Protein AF-X1V5A8-F1 (afdb_monomer_lite)

Structure (mmCIF, N/CA/C/O backbone):
data_AF-X1V5A8-F1
#
_entry.id   AF-X1V5A8-F1
#
loop_
_atom_site.group_PDB
_atom_site.id
_atom_site.type_symbol
_atom_site.label_atom_id
_atom_site.label_alt_id
_atom_site.label_comp_id
_atom_site.label_asym_id
_atom_site.label_entity_id
_atom_site.label_seq_id
_atom_site.pdbx_PDB_ins_code
_atom_site.Cartn_x
_atom_site.Cartn_y
_atom_site.Cartn_z
_atom_site.occupancy
_atom_site.B_iso_or_equiv
_atom_site.auth_seq_id
_atom_site.auth_comp_id
_atom_site.auth_asym_id
_atom_site.auth_atom_id
_atom_site.pdbx_PDB_model_num
ATOM 1 N N . VAL A 1 1 ? 0.531 0.669 -9.591 1.00 95.44 1 VAL A N 1
ATOM 2 C CA . VAL A 1 1 ? 1.201 1.573 -8.627 1.00 95.44 1 VAL A CA 1
ATOM 3 C C . VAL A 1 1 ? 2.360 0.867 -7.931 1.00 95.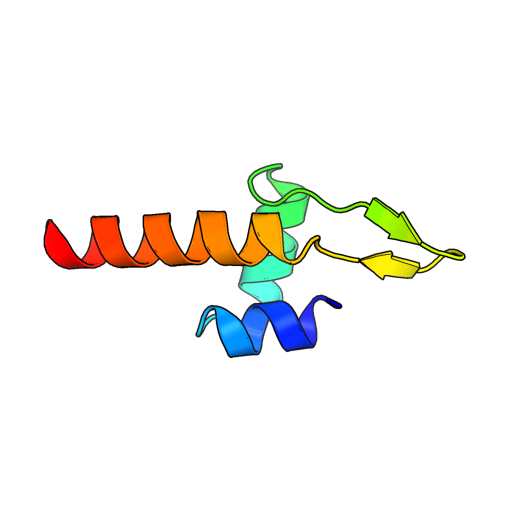44 1 VAL A C 1
ATOM 5 O O . VAL A 1 1 ? 2.414 -0.355 -7.965 1.00 95.44 1 VAL A O 1
ATOM 8 N N . ASN A 1 2 ? 3.295 1.599 -7.319 1.00 96.44 2 ASN A N 1
ATOM 9 C CA . ASN A 1 2 ? 4.338 0.994 -6.478 1.00 96.44 2 ASN A CA 1
ATOM 10 C C . ASN A 1 2 ? 3.803 0.685 -5.057 1.00 96.44 2 ASN A C 1
ATOM 12 O O . ASN A 1 2 ? 2.679 1.054 -4.717 1.00 96.44 2 ASN A O 1
ATOM 16 N N . GLN A 1 3 ? 4.609 0.017 -4.225 1.00 96.25 3 GLN A N 1
ATOM 17 C CA . GLN A 1 3 ? 4.215 -0.392 -2.865 1.00 96.25 3 GLN A CA 1
ATOM 18 C C . GLN A 1 3 ? 3.875 0.786 -1.943 1.00 96.25 3 GLN A C 1
ATOM 20 O O . GLN A 1 3 ? 2.910 0.704 -1.192 1.00 96.25 3 GLN A O 1
ATOM 25 N N . THR A 1 4 ? 4.650 1.875 -2.002 1.00 97.12 4 THR A N 1
ATOM 26 C CA . THR A 1 4 ? 4.406 3.075 -1.184 1.00 97.12 4 THR A CA 1
ATOM 27 C C . THR A 1 4 ? 3.049 3.681 -1.516 1.00 97.12 4 THR A C 1
ATOM 29 O O . THR A 1 4 ? 2.240 3.916 -0.627 1.00 97.12 4 THR A O 1
ATOM 32 N N . ARG A 1 5 ? 2.753 3.845 -2.807 1.00 97.56 5 ARG A N 1
ATOM 33 C CA . ARG A 1 5 ? 1.482 4.412 -3.247 1.00 97.56 5 ARG A CA 1
ATOM 34 C C . ARG A 1 5 ? 0.297 3.504 -2.920 1.00 97.56 5 ARG A C 1
ATOM 36 O O . ARG A 1 5 ? -0.766 4.000 -2.573 1.00 97.56 5 ARG A O 1
ATOM 43 N N . ALA A 1 6 ? 0.464 2.186 -3.018 1.00 97.56 6 ALA A N 1
ATOM 44 C CA . ALA A 1 6 ? -0.575 1.249 -2.594 1.00 97.56 6 ALA A CA 1
ATOM 45 C C . ALA A 1 6 ? -0.864 1.362 -1.088 1.00 97.56 6 ALA A C 1
ATOM 47 O O . ALA A 1 6 ? -2.028 1.381 -0.703 1.00 97.56 6 ALA A O 1
ATOM 48 N N . ALA A 1 7 ? 0.175 1.505 -0.259 1.00 97.88 7 ALA A N 1
ATOM 49 C CA . ALA A 1 7 ? 0.037 1.699 1.184 1.00 97.88 7 ALA A CA 1
ATOM 50 C C . ALA A 1 7 ? -0.774 2.966 1.518 1.00 97.88 7 ALA A C 1
ATOM 52 O O . ALA A 1 7 ? -1.716 2.901 2.302 1.00 97.88 7 ALA A O 1
ATOM 53 N N . GLU A 1 8 ? -0.477 4.086 0.848 1.00 97.88 8 GLU A N 1
ATOM 54 C CA . GLU A 1 8 ? -1.228 5.344 0.985 1.00 97.88 8 GLU A CA 1
ATOM 55 C C . GLU A 1 8 ? -2.705 5.195 0.596 1.00 97.88 8 GLU A C 1
ATOM 57 O O . GLU A 1 8 ? -3.583 5.658 1.316 1.00 97.88 8 GLU A O 1
ATOM 62 N N . ILE A 1 9 ? -2.992 4.546 -0.540 1.00 97.12 9 ILE A N 1
ATOM 63 C CA . ILE A 1 9 ? -4.369 4.376 -1.035 1.00 97.12 9 ILE A CA 1
ATOM 64 C C . ILE A 1 9 ? -5.194 3.490 -0.094 1.00 97.12 9 ILE A C 1
ATOM 66 O O . ILE A 1 9 ? -6.390 3.729 0.083 1.00 97.12 9 ILE A O 1
ATOM 70 N N . LEU A 1 10 ? -4.563 2.460 0.470 1.00 96.56 10 LEU A N 1
ATOM 71 C CA . LEU A 1 10 ? -5.206 1.467 1.327 1.00 96.56 10 LEU A CA 1
ATOM 72 C C . LEU A 1 10 ? -5.226 1.874 2.806 1.00 96.56 10 LEU A C 1
ATOM 74 O O . LEU A 1 10 ? -5.860 1.190 3.600 1.00 96.56 10 LEU A O 1
ATOM 78 N N . GLY A 1 11 ? -4.554 2.966 3.185 1.00 96.75 11 GLY A N 1
ATOM 79 C CA . GLY A 1 11 ? -4.481 3.415 4.577 1.00 96.75 11 GLY A CA 1
ATOM 80 C C . GLY A 1 11 ? -3.705 2.457 5.487 1.00 96.75 11 GLY A C 1
ATOM 81 O O . GLY A 1 11 ? -4.005 2.362 6.673 1.00 96.75 11 GLY A O 1
ATOM 82 N N . VAL A 1 12 ? -2.718 1.734 4.947 1.00 96.75 12 VAL A N 1
ATOM 83 C CA . VAL A 1 12 ? -1.910 0.749 5.688 1.00 96.75 12 VAL A CA 1
ATOM 84 C C . VAL A 1 12 ? -0.425 1.081 5.625 1.00 96.75 12 VAL A C 1
ATOM 86 O O . VAL A 1 12 ? 0.022 1.932 4.859 1.00 96.75 12 VAL A O 1
ATOM 89 N N . THR A 1 13 ? 0.384 0.379 6.416 1.00 97.88 13 THR A N 1
ATOM 90 C CA . THR A 1 13 ? 1.840 0.537 6.355 1.00 97.88 13 THR A CA 1
ATOM 91 C C . THR A 1 13 ? 2.429 -0.160 5.126 1.00 97.88 13 THR A C 1
ATOM 93 O O . THR A 1 13 ? 1.917 -1.171 4.639 1.00 97.88 13 THR A O 1
ATOM 96 N N . ARG A 1 14 ? 3.589 0.311 4.655 1.00 97.31 14 ARG A N 1
ATOM 97 C CA . ARG A 1 14 ? 4.343 -0.386 3.599 1.00 97.31 14 ARG A CA 1
ATOM 98 C C . ARG A 1 14 ? 4.758 -1.807 4.012 1.00 97.31 14 ARG A C 1
ATOM 100 O O . ARG A 1 14 ? 4.840 -2.681 3.153 1.00 97.31 14 ARG A O 1
ATOM 107 N N . MET A 1 15 ? 4.994 -2.041 5.306 1.00 97.75 15 MET A N 1
ATOM 108 C CA . MET A 1 15 ? 5.291 -3.376 5.836 1.00 97.75 15 MET A CA 1
ATOM 109 C 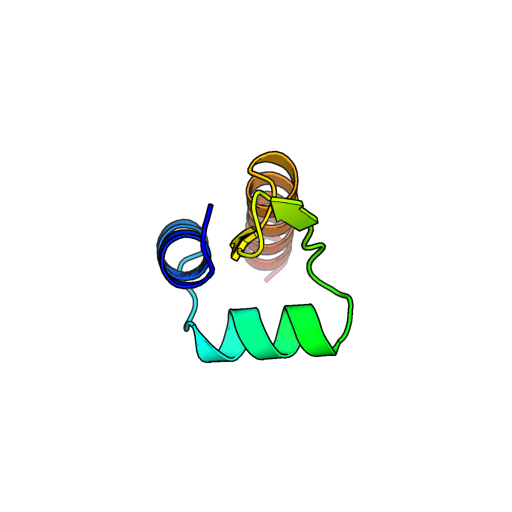C . MET A 1 15 ? 4.105 -4.326 5.633 1.00 97.75 15 MET A C 1
ATOM 111 O O . MET A 1 15 ? 4.293 -5.449 5.177 1.00 97.75 15 MET A O 1
ATOM 115 N N . THR A 1 16 ? 2.880 -3.852 5.877 1.00 97.62 16 THR A N 1
ATOM 116 C CA . THR A 1 16 ? 1.644 -4.601 5.612 1.00 97.62 16 THR A CA 1
ATOM 117 C C . THR A 1 16 ? 1.544 -5.011 4.142 1.00 97.62 16 THR A C 1
ATOM 119 O O . THR A 1 16 ? 1.321 -6.182 3.849 1.00 97.62 16 THR A O 1
ATOM 122 N N . ILE A 1 17 ? 1.806 -4.083 3.213 1.00 97.94 17 ILE A N 1
ATOM 123 C CA . ILE A 1 17 ? 1.840 -4.384 1.771 1.00 97.94 17 ILE A CA 1
ATOM 124 C C . ILE A 1 17 ? 2.875 -5.468 1.455 1.00 97.94 17 ILE A C 1
ATOM 126 O O . ILE A 1 17 ? 2.588 -6.397 0.705 1.00 97.94 17 ILE A O 1
ATOM 130 N N . TRP A 1 18 ? 4.079 -5.372 2.024 1.00 97.00 18 TRP A N 1
ATOM 131 C CA . TRP A 1 18 ? 5.123 -6.375 1.811 1.00 97.00 18 TRP A CA 1
ATOM 132 C C . TRP A 1 18 ? 4.718 -7.759 2.338 1.00 97.00 18 TRP A C 1
ATOM 134 O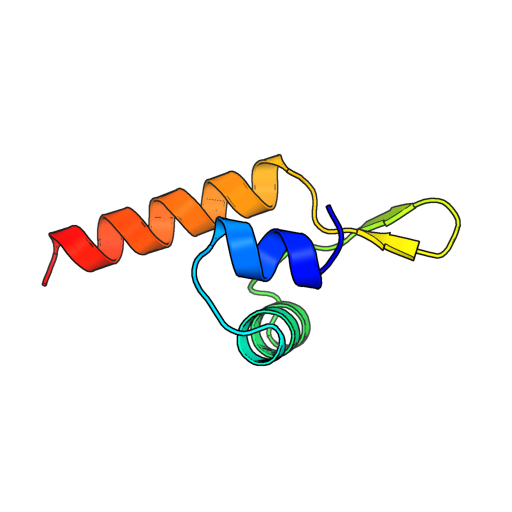 O . TRP A 1 18 ? 4.906 -8.748 1.628 1.00 97.00 18 TRP A O 1
ATOM 144 N N . ASN A 1 19 ? 4.106 -7.828 3.524 1.00 98.12 19 ASN A N 1
ATOM 145 C CA . ASN A 1 19 ? 3.586 -9.074 4.090 1.00 98.12 19 ASN A CA 1
ATOM 146 C C . ASN A 1 19 ? 2.492 -9.681 3.204 1.00 98.12 19 ASN A C 1
ATOM 148 O O . ASN A 1 19 ? 2.577 -10.856 2.868 1.00 98.12 19 ASN A O 1
ATOM 152 N N . TRP A 1 20 ? 1.526 -8.890 2.732 1.00 97.50 20 TRP A N 1
ATOM 153 C CA . TRP A 1 20 ? 0.476 -9.387 1.835 1.00 97.50 20 TRP A CA 1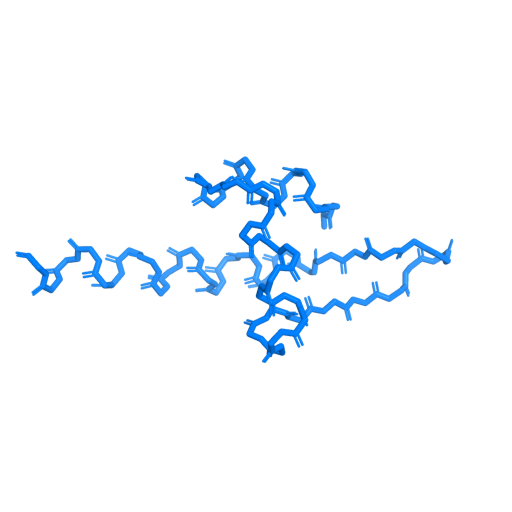
ATOM 154 C C . TRP A 1 20 ? 1.017 -9.903 0.504 1.00 97.50 20 TRP A C 1
ATOM 156 O O . TRP A 1 20 ? 0.538 -10.919 0.007 1.00 97.50 20 TRP A O 1
ATOM 166 N N . ILE A 1 21 ? 2.040 -9.253 -0.058 1.00 96.62 21 ILE A N 1
ATOM 167 C CA . ILE A 1 21 ? 2.730 -9.761 -1.253 1.00 96.62 21 ILE A CA 1
ATOM 168 C C . ILE A 1 21 ? 3.405 -11.103 -0.943 1.00 96.62 21 ILE A C 1
ATOM 170 O O . ILE A 1 21 ? 3.288 -12.043 -1.724 1.00 96.62 21 ILE A O 1
ATOM 174 N N . LYS A 1 22 ? 4.100 -11.209 0.197 1.00 97.12 22 LYS A N 1
ATOM 175 C CA . LYS A 1 22 ? 4.789 -12.439 0.620 1.00 97.12 22 LYS A CA 1
ATOM 176 C C . LYS A 1 22 ? 3.814 -13.591 0.887 1.00 97.12 22 LYS A C 1
ATOM 178 O O . LYS A 1 22 ? 4.132 -14.735 0.587 1.00 97.12 22 LYS A O 1
ATOM 183 N N . GLU A 1 23 ? 2.643 -13.283 1.430 1.00 97.00 23 GLU A N 1
ATOM 184 C CA . GLU A 1 23 ? 1.561 -14.228 1.721 1.00 97.00 23 GLU A CA 1
ATOM 185 C C . GLU A 1 23 ? 0.707 -14.570 0.487 1.00 97.00 23 GLU A C 1
ATOM 187 O O . GLU A 1 23 ? -0.182 -15.410 0.580 1.00 97.00 23 GLU A O 1
ATOM 192 N N . GLY A 1 24 ? 0.939 -13.923 -0.662 1.00 95.75 24 GLY A N 1
ATOM 193 C CA . GLY A 1 24 ? 0.154 -14.137 -1.883 1.00 95.75 24 GLY A CA 1
ATOM 194 C C . GLY A 1 24 ? -1.244 -13.505 -1.863 1.00 95.75 24 GLY A C 1
ATOM 195 O O . GLY A 1 24 ? -2.045 -13.769 -2.753 1.00 95.75 24 GLY A O 1
ATOM 196 N N . LYS A 1 25 ? -1.535 -12.648 -0.878 1.00 95.75 25 LYS A N 1
ATOM 197 C CA . LYS A 1 25 ? -2.808 -11.917 -0.732 1.00 95.75 25 LYS A CA 1
ATOM 198 C C . LYS A 1 25 ? -2.917 -10.695 -1.644 1.00 95.75 25 LYS A C 1
ATOM 200 O O . LYS A 1 25 ? -4.012 -10.168 -1.827 1.00 95.75 25 LYS A O 1
ATOM 205 N N . LEU A 1 26 ? -1.787 -10.229 -2.178 1.00 96.38 26 LEU A N 1
ATOM 206 C CA . LEU A 1 26 ? -1.715 -9.089 -3.085 1.00 96.38 26 LEU A CA 1
ATOM 207 C C . LEU A 1 26 ? -0.922 -9.459 -4.338 1.00 96.38 26 LEU A C 1
ATOM 209 O O . LEU A 1 26 ? 0.275 -9.753 -4.265 1.00 96.38 26 LEU A O 1
ATOM 213 N N . GLN A 1 27 ? -1.579 -9.406 -5.492 1.00 95.38 27 GLN A N 1
ATOM 214 C CA . GLN A 1 27 ? -0.943 -9.683 -6.773 1.00 95.38 27 GLN A CA 1
ATOM 215 C C . GLN A 1 27 ? -0.003 -8.551 -7.203 1.00 95.38 27 GLN A C 1
ATOM 217 O O . GLN A 1 27 ? -0.296 -7.359 -7.080 1.00 95.38 27 GLN A O 1
ATOM 222 N N . VAL A 1 28 ? 1.142 -8.940 -7.763 1.00 97.12 28 VAL A N 1
ATOM 223 C CA . VAL A 1 28 ? 2.147 -8.024 -8.308 1.00 97.12 28 VAL A CA 1
ATOM 224 C C . VAL A 1 28 ? 2.572 -8.466 -9.696 1.00 97.12 28 VAL A C 1
ATOM 226 O O . VAL A 1 28 ? 2.650 -9.654 -9.994 1.00 97.12 28 VAL A O 1
ATOM 229 N N . VAL A 1 29 ? 2.900 -7.491 -10.532 1.00 96.75 29 VAL A N 1
ATOM 230 C CA . VAL A 1 29 ? 3.459 -7.689 -11.868 1.00 96.75 29 VAL A CA 1
ATOM 231 C C . VAL A 1 29 ? 4.819 -7.010 -11.972 1.00 96.75 29 VAL A C 1
ATOM 233 O O . VAL A 1 29 ? 5.113 -6.055 -11.247 1.00 96.75 29 VAL A O 1
ATOM 236 N N . ILE A 1 30 ? 5.658 -7.498 -12.882 1.00 96.56 30 ILE A N 1
ATOM 237 C CA . ILE A 1 30 ? 6.918 -6.843 -13.234 1.00 96.56 30 ILE A CA 1
ATOM 238 C C . ILE A 1 30 ? 6.690 -6.019 -14.498 1.00 96.56 30 ILE A C 1
ATOM 240 O O . ILE A 1 30 ? 6.362 -6.568 -15.545 1.00 96.56 30 ILE A O 1
ATOM 244 N N . VAL A 1 31 ? 6.878 -4.704 -14.404 1.00 94.81 31 VAL A N 1
ATOM 245 C CA . VAL A 1 31 ? 6.785 -3.775 -15.537 1.00 94.81 31 VAL A CA 1
ATOM 246 C C . VAL A 1 31 ? 8.135 -3.093 -15.681 1.00 94.81 31 VAL A C 1
ATOM 248 O O . VAL A 1 31 ? 8.569 -2.403 -14.762 1.00 94.81 31 VAL A O 1
ATOM 251 N N . ALA A 1 32 ? 8.820 -3.324 -16.804 1.00 94.56 32 ALA A N 1
ATOM 252 C CA . ALA A 1 32 ? 10.165 -2.793 -17.055 1.00 94.56 32 ALA A CA 1
ATOM 253 C C . ALA A 1 32 ? 11.158 -3.052 -15.893 1.00 94.56 32 ALA A C 1
ATOM 255 O O . ALA A 1 32 ? 11.911 -2.172 -15.489 1.00 94.56 32 ALA A O 1
ATOM 256 N N . GLY A 1 33 ? 11.118 -4.254 -15.302 1.00 94.38 33 GLY A N 1
ATOM 257 C CA . GLY A 1 33 ? 11.980 -4.642 -14.174 1.00 94.38 33 GLY A CA 1
ATOM 258 C C . GLY A 1 33 ? 11.520 -4.147 -12.795 1.00 94.38 33 GLY A C 1
ATOM 259 O O . GLY A 1 33 ? 12.100 -4.533 -11.782 1.00 94.38 33 GLY A O 1
ATOM 260 N N . LEU A 1 34 ? 10.454 -3.347 -12.721 1.00 92.69 34 LEU A N 1
ATOM 261 C CA . LEU A 1 34 ? 9.920 -2.813 -11.469 1.00 92.69 34 LEU A CA 1
ATOM 262 C C . LEU A 1 34 ? 8.705 -3.613 -10.993 1.00 92.69 34 LEU A C 1
ATOM 264 O O . LEU A 1 34 ? 7.795 -3.911 -11.766 1.00 92.69 34 LEU A O 1
ATOM 268 N N . ARG A 1 35 ? 8.662 -3.916 -9.689 1.00 93.31 35 ARG A N 1
ATOM 269 C CA . ARG A 1 35 ? 7.492 -4.527 -9.039 1.00 93.3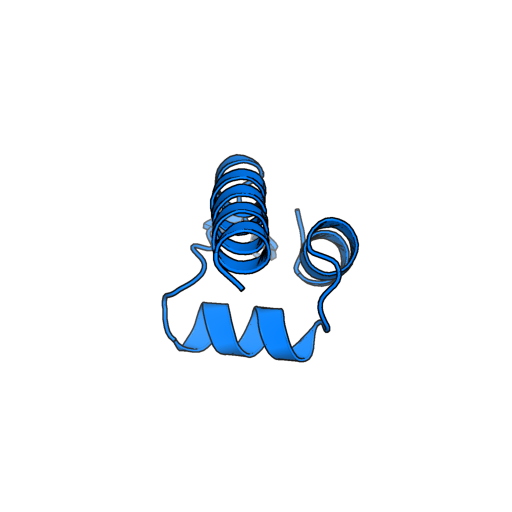1 35 ARG A CA 1
ATOM 270 C C . ARG A 1 35 ? 6.374 -3.503 -8.897 1.00 93.31 35 ARG A C 1
ATOM 272 O O . ARG A 1 35 ? 6.502 -2.532 -8.150 1.00 93.31 35 ARG A O 1
ATOM 279 N N . MET A 1 36 ? 5.268 -3.765 -9.577 1.00 97.38 36 MET A N 1
ATOM 280 C CA . MET A 1 36 ? 4.085 -2.919 -9.614 1.00 97.38 36 MET A CA 1
ATOM 281 C C . MET A 1 36 ? 2.864 -3.711 -9.151 1.00 97.38 36 MET A C 1
ATOM 283 O O . MET A 1 36 ? 2.691 -4.873 -9.496 1.00 97.38 36 MET A O 1
ATOM 287 N N . ILE A 1 37 ? 2.000 -3.065 -8.381 1.00 97.69 37 ILE A N 1
ATOM 288 C CA . ILE A 1 37 ? 0.693 -3.582 -7.975 1.00 97.69 37 ILE A CA 1
ATOM 289 C C . ILE A 1 37 ? -0.333 -3.028 -8.976 1.00 97.69 37 ILE A C 1
ATOM 291 O O . ILE A 1 37 ? -0.397 -1.800 -9.132 1.00 97.69 37 ILE A O 1
ATOM 295 N N . PRO A 1 38 ? -1.099 -3.861 -9.702 1.00 97.62 38 PRO A N 1
ATOM 296 C CA . PRO A 1 38 ? -2.154 -3.385 -10.596 1.00 97.62 38 PRO A CA 1
ATOM 297 C C . PRO A 1 38 ? -3.158 -2.485 -9.866 1.00 97.62 38 PRO A C 1
ATOM 299 O O . PRO A 1 38 ? -3.475 -2.726 -8.705 1.00 97.62 38 PRO A O 1
ATOM 302 N N . GLN A 1 39 ? -3.685 -1.451 -10.531 1.00 96.88 39 GLN A N 1
ATOM 303 C CA . GLN A 1 39 ? -4.686 -0.577 -9.897 1.00 96.88 39 GLN A CA 1
ATOM 304 C C . GLN A 1 39 ? -5.950 -1.360 -9.516 1.00 96.88 39 GLN A C 1
ATOM 306 O O . GLN A 1 39 ? -6.489 -1.151 -8.436 1.00 96.88 39 GLN A O 1
ATOM 311 N N . SER A 1 40 ? -6.386 -2.290 -10.370 1.00 96.94 40 SER A N 1
ATOM 312 C CA . SER A 1 40 ? -7.523 -3.179 -10.101 1.00 96.94 40 SER A CA 1
ATOM 313 C C . SER A 1 40 ? -7.354 -3.977 -8.809 1.00 96.94 40 SER A C 1
ATOM 315 O O . SER A 1 40 ? -8.314 -4.144 -8.065 1.00 96.94 40 SER A O 1
ATOM 317 N N . GLU A 1 41 ? -6.131 -4.418 -8.524 1.00 97.50 41 GLU A N 1
ATOM 318 C CA . GLU A 1 41 ? -5.813 -5.179 -7.321 1.00 97.50 41 GLU A CA 1
ATOM 319 C C . GLU A 1 41 ? -5.886 -4.306 -6.063 1.00 97.50 41 GLU A C 1
ATOM 321 O O . GLU A 1 41 ? -6.433 -4.720 -5.045 1.00 97.50 41 GLU A O 1
ATOM 326 N N . VAL A 1 42 ? -5.414 -3.057 -6.149 1.00 97.44 42 VAL A N 1
ATOM 327 C CA . VAL A 1 42 ? -5.584 -2.081 -5.062 1.00 97.44 42 VAL A CA 1
ATOM 328 C C . VAL A 1 42 ? -7.068 -1.823 -4.795 1.00 97.44 42 VAL A C 1
ATOM 330 O O . VAL A 1 42 ? -7.487 -1.823 -3.643 1.00 97.44 42 VAL A O 1
ATOM 333 N N . GLU A 1 43 ? -7.884 -1.643 -5.836 1.00 97.06 43 GLU A N 1
ATOM 334 C CA . GLU A 1 43 ? -9.325 -1.425 -5.659 1.00 97.06 43 GLU A CA 1
ATOM 335 C C . GLU A 1 43 ? -10.049 -2.656 -5.097 1.00 97.06 43 GLU A C 1
ATOM 337 O O . GLU A 1 43 ? -10.957 -2.489 -4.285 1.00 97.06 43 GLU A O 1
ATOM 342 N N . ARG A 1 44 ? -9.646 -3.880 -5.475 1.00 97.56 44 ARG A N 1
ATOM 343 C CA . ARG A 1 44 ? -10.174 -5.125 -4.890 1.00 97.56 44 ARG A CA 1
ATOM 344 C C . ARG A 1 44 ? -9.954 -5.143 -3.379 1.00 97.56 44 ARG A C 1
ATOM 346 O O . ARG A 1 44 ? -10.918 -5.222 -2.626 1.00 97.56 44 ARG A O 1
ATOM 353 N N . VAL A 1 45 ? -8.705 -4.977 -2.941 1.00 96.62 45 VAL A N 1
ATOM 354 C CA . VAL A 1 45 ? -8.353 -4.997 -1.511 1.00 96.62 45 VAL A CA 1
ATOM 355 C C . VAL A 1 45 ? -9.021 -3.849 -0.755 1.00 96.62 45 VAL A C 1
ATOM 357 O O . VAL A 1 45 ? -9.484 -4.024 0.367 1.00 96.62 45 VAL A O 1
ATOM 360 N N . LYS A 1 46 ? -9.138 -2.669 -1.370 1.00 95.75 46 LYS A N 1
ATOM 361 C CA . LYS A 1 46 ? -9.845 -1.533 -0.769 1.00 95.75 46 LYS A CA 1
ATOM 362 C C . LYS A 1 46 ? -11.319 -1.837 -0.491 1.00 95.75 46 LYS A C 1
ATOM 364 O O . LYS A 1 46 ? -11.854 -1.337 0.495 1.00 95.75 46 LYS A O 1
ATOM 369 N N . ARG A 1 47 ? -11.983 -2.605 -1.363 1.00 96.00 47 ARG A N 1
ATOM 370 C CA . ARG A 1 47 ? -13.367 -3.055 -1.145 1.00 96.00 47 ARG A CA 1
ATOM 371 C C . ARG A 1 47 ? -13.437 -4.054 0.001 1.00 96.00 47 ARG A C 1
ATOM 373 O O . ARG A 1 47 ? -14.216 -3.826 0.912 1.00 96.00 47 ARG A O 1
ATOM 380 N N . GLU A 1 48 ? -12.549 -5.043 0.020 1.00 94.81 48 GLU A N 1
ATOM 381 C CA . GLU A 1 48 ? -12.487 -6.047 1.093 1.00 94.81 48 GLU A CA 1
ATOM 382 C C . GLU A 1 48 ? -12.265 -5.416 2.475 1.00 94.81 48 GLU A C 1
ATOM 384 O O . GLU A 1 48 ? -12.933 -5.783 3.435 1.00 94.81 48 GLU A O 1
ATOM 389 N N . ILE A 1 49 ? -11.378 -4.416 2.579 1.00 91.94 49 ILE A N 1
ATOM 390 C CA . ILE A 1 49 ? -11.157 -3.670 3.831 1.00 91.94 49 ILE A CA 1
ATOM 391 C C . ILE A 1 49 ? -12.428 -2.928 4.265 1.00 91.94 49 ILE A C 1
ATOM 393 O O . ILE A 1 49 ? -12.748 -2.889 5.450 1.00 91.94 49 ILE A O 1
ATOM 397 N N . LYS A 1 50 ? -13.152 -2.315 3.318 1.00 92.75 50 LYS A N 1
ATOM 398 C CA . LYS A 1 50 ? -14.408 -1.617 3.622 1.00 92.75 50 LYS A CA 1
ATOM 399 C C . LYS A 1 50 ? -15.502 -2.577 4.074 1.00 92.75 50 LYS A C 1
ATOM 401 O O . LYS A 1 50 ? -16.225 -2.244 5.002 1.00 92.75 50 LYS A O 1
ATOM 406 N N . GLU A 1 51 ? -15.626 -3.725 3.418 1.00 92.75 51 GLU A N 1
ATOM 407 C CA . GLU A 1 51 ? -16.605 -4.760 3.760 1.00 92.75 51 GLU A CA 1
ATOM 408 C C . GLU A 1 51 ? -16.353 -5.282 5.179 1.00 92.75 51 GLU A C 1
ATOM 410 O O . GLU A 1 51 ? -17.258 -5.225 6.002 1.00 92.75 51 GLU A O 1
ATOM 415 N N . GLN A 1 52 ? -15.101 -5.615 5.515 1.00 87.12 52 GLN A N 1
ATOM 416 C CA . GLN A 1 52 ? -14.715 -6.034 6.872 1.00 87.12 52 GLN A CA 1
ATOM 417 C C . GLN A 1 52 ? -15.033 -4.969 7.930 1.00 87.12 52 GLN A C 1
ATOM 419 O O . GLN A 1 52 ? -15.590 -5.284 8.971 1.00 87.12 52 GLN A O 1
ATOM 424 N N . ALA A 1 53 ? -14.762 -3.692 7.645 1.00 84.75 53 ALA A N 1
ATOM 425 C CA . ALA A 1 53 ? -15.057 -2.600 8.576 1.00 84.75 53 ALA A CA 1
ATOM 426 C C . ALA A 1 53 ? -16.559 -2.2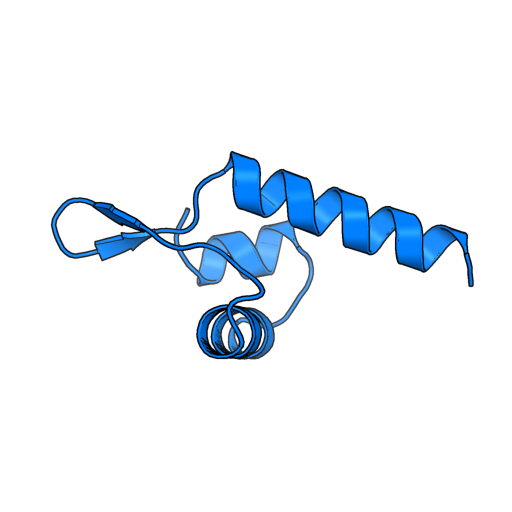97 8.752 1.00 84.75 53 ALA A C 1
ATOM 428 O O . ALA A 1 53 ? -16.905 -1.475 9.594 1.00 84.75 53 ALA A O 1
ATOM 429 N N . THR A 1 54 ? -17.439 -2.871 7.922 1.00 80.19 54 THR A N 1
ATOM 430 C CA . THR A 1 54 ? -18.899 -2.686 8.024 1.00 80.19 54 THR A CA 1
ATOM 431 C C . THR A 1 54 ? -19.567 -3.835 8.793 1.00 80.19 54 THR A C 1
ATOM 433 O O . THR A 1 54 ? -20.730 -3.721 9.171 1.00 80.19 54 THR A O 1
ATOM 436 N N . GLU A 1 55 ? -18.849 -4.942 8.999 1.00 69.94 55 GLU A N 1
ATOM 437 C CA . GLU A 1 55 ? -19.327 -6.138 9.703 1.00 69.94 55 GLU A CA 1
ATOM 438 C C . GLU A 1 55 ? -18.949 -6.151 11.201 1.00 69.94 55 GLU A C 1
ATOM 440 O O . GLU A 1 55 ? -19.506 -6.962 11.945 1.00 69.94 55 GLU A O 1
ATOM 445 N N . ASP A 1 56 ? -18.076 -5.231 11.634 1.00 53.94 56 ASP A N 1
ATOM 446 C CA . ASP A 1 56 ? -17.667 -4.969 13.029 1.00 53.94 56 ASP A CA 1
ATOM 447 C C . ASP A 1 56 ? -18.420 -3.771 13.651 1.00 53.94 56 ASP A C 1
ATOM 449 O O . ASP A 1 56 ? -18.721 -3.823 14.869 1.00 53.94 56 ASP A O 1
#

Foldseek 3Di:
DALVVLCVLLVHDSVVSVVCVVVVVFDWDQDPNGTDGDPVRSVVVSVVVVVVVVVD

Organism: NCBI:txid412755

pLDDT: mean 94.49, std 7.2, range [53.94, 98.12]

Secondary structure (DSSP, 8-state):
--HHHHHHHHTS-HHHHHHHHHTTSS--EEETTEEE--HHHHHHHHHHHHHHHHH-

InterPro domains:
  IPR009061 Putative DNA-binding domain superfamily [SSF46955] (2-48)
  IPR041657 Helix-turn-helix domain, group 17 [PF12728] (6-47)

Sequence (56 aa):
VNQTRAAEILGVTRMTIWNWIKEGKLQVVIVAGLRMIPQSEVERVKREIKEQATED

Radius of gyration: 11.35 Å; chains: 1; bounding box: 31×20×30 Å